Protein AF-A0AAP3X8S7-F1 (afdb_monomer)

Foldseek 3Di:
DDDCDPPPPDDPLPDPPPVVVVVVVVVVVVVVVCVVCVVVVQVVQLQVCVVPVVGDHPDPDPVVNVVVVVVVVVVVVVVVVVVVVVVVVVVVVVVVVVVCCVVCVVFDVVLVVVLVVLVQVVCCVQPNHPVVVVPDPDDDHDPVSDDDVCNSVVSCVVVVSPPPPDD

Sequence (167 aa):
MKDKRQQLYTDPYFEKGHWGLKIRQTLVALLGWIGVIVPVTITATALWAQSDPRIPHLWAYPEGIFEIKFLAAVLLFAFAMAGLFAVSMTIIQNRRRDRLAEQWPTFNPINQRKRESRLEKFMTDRFGDEEFRENVKYYEVEPEQNLDTDEIHHLYQEANLDDLNKE

Secondary structure (DSSP, 8-state):
-----------TTTSSS-HHHHHHHHHHHHHHHHHHHHHHHHHHHHHHTTT-TTS--S---HHHHHHHHHHHHHHHHHHHHHHHHHHHHHHHHHHHHHHHHHHS-SS-HHHHHHHHHHHHHHHHHHH--HHHHHH-S--PPPGGGPPPTTHHHHHHHHTT--TT---

Structure (mmCIF, N/CA/C/O backbone):
data_AF-A0AAP3X8S7-F1
#
_entry.id   AF-A0AAP3X8S7-F1
#
loop_
_atom_site.group_PDB
_atom_site.id
_atom_site.type_symbol
_atom_site.label_atom_id
_atom_site.label_alt_id
_atom_site.label_comp_id
_atom_site.label_asym_id
_atom_site.label_entity_id
_atom_site.label_seq_id
_atom_site.pdbx_PDB_ins_code
_atom_site.Cartn_x
_atom_site.Cartn_y
_atom_site.Cartn_z
_atom_site.occupancy
_atom_site.B_iso_or_equiv
_atom_site.auth_seq_id
_atom_site.auth_comp_id
_atom_site.auth_asym_id
_atom_site.auth_atom_id
_atom_site.pdbx_PDB_model_num
ATOM 1 N N . MET A 1 1 ? -20.140 -43.238 -4.791 1.00 37.28 1 MET A N 1
ATOM 2 C CA . MET A 1 1 ? -19.867 -41.791 -4.659 1.00 37.28 1 MET A CA 1
ATOM 3 C C . MET A 1 1 ? -18.486 -41.522 -5.241 1.00 37.28 1 MET A C 1
ATOM 5 O O . MET A 1 1 ? -17.548 -42.184 -4.822 1.00 37.28 1 MET A O 1
ATOM 9 N N . LYS A 1 2 ? -18.367 -40.672 -6.273 1.00 42.38 2 LYS A N 1
ATOM 10 C CA . LYS A 1 2 ? -17.070 -40.330 -6.882 1.00 42.38 2 LYS A CA 1
ATOM 11 C C . LYS A 1 2 ? -16.305 -39.408 -5.931 1.00 42.38 2 LYS A C 1
ATOM 13 O O . LYS A 1 2 ? -16.787 -38.329 -5.604 1.00 42.38 2 LYS A O 1
ATOM 18 N N . ASP A 1 3 ? -15.147 -39.889 -5.506 1.00 49.44 3 ASP A N 1
ATOM 19 C CA . ASP A 1 3 ? -14.128 -39.218 -4.708 1.00 49.44 3 ASP A CA 1
ATOM 20 C C . ASP A 1 3 ? -13.790 -37.834 -5.305 1.00 49.44 3 ASP A C 1
ATOM 22 O O . ASP A 1 3 ? -13.148 -37.730 -6.353 1.00 49.44 3 ASP A O 1
ATOM 26 N N . LYS A 1 4 ? -14.297 -36.760 -4.681 1.00 52.88 4 LYS A N 1
ATOM 27 C CA . LYS A 1 4 ? -13.963 -35.364 -5.009 1.00 52.88 4 LYS A CA 1
ATOM 28 C C . LYS A 1 4 ? -12.588 -35.042 -4.419 1.00 52.88 4 LYS A C 1
ATOM 30 O O . LYS A 1 4 ? -12.475 -34.237 -3.496 1.00 52.88 4 LYS A O 1
ATOM 35 N N . ARG A 1 5 ? -11.532 -35.665 -4.944 1.00 55.47 5 ARG A N 1
ATOM 36 C CA . ARG A 1 5 ? -10.173 -35.175 -4.695 1.00 55.47 5 ARG A CA 1
ATOM 37 C C . ARG A 1 5 ? -10.073 -33.767 -5.268 1.00 55.47 5 ARG A C 1
ATOM 39 O O . ARG A 1 5 ? -10.483 -33.529 -6.403 1.00 55.47 5 ARG A O 1
ATOM 46 N N . GLN A 1 6 ? -9.595 -32.843 -4.439 1.00 55.69 6 GLN A N 1
ATOM 47 C CA . GLN A 1 6 ? -9.314 -31.453 -4.784 1.00 55.69 6 GLN A CA 1
ATOM 48 C C . GLN A 1 6 ? -8.682 -31.396 -6.180 1.00 55.69 6 GLN A C 1
ATOM 50 O O . GLN A 1 6 ? -7.630 -31.993 -6.401 1.00 55.69 6 GLN A O 1
ATOM 55 N N . GLN A 1 7 ? -9.338 -30.728 -7.133 1.00 56.75 7 GLN A N 1
ATOM 56 C CA . GLN A 1 7 ? -8.737 -30.420 -8.428 1.00 56.75 7 GLN A CA 1
ATOM 57 C C . GLN A 1 7 ? -7.601 -29.425 -8.181 1.00 56.75 7 GLN A C 1
ATOM 59 O O . GLN A 1 7 ? -7.782 -28.213 -8.259 1.00 56.75 7 GLN A O 1
ATOM 64 N N . LEU A 1 8 ? -6.430 -29.945 -7.820 1.00 63.50 8 LEU A N 1
ATOM 65 C CA . LEU A 1 8 ? -5.186 -29.203 -7.896 1.00 63.50 8 LEU A CA 1
ATOM 66 C C . LEU A 1 8 ? -4.969 -28.906 -9.378 1.00 63.50 8 LEU A C 1
ATOM 68 O O . LEU A 1 8 ? -4.693 -29.813 -10.165 1.00 63.50 8 LEU A O 1
ATOM 72 N N . TYR A 1 9 ? -5.181 -27.649 -9.770 1.00 63.06 9 TYR A N 1
ATOM 73 C CA . TYR A 1 9 ? -4.862 -27.172 -11.110 1.00 63.06 9 TYR A CA 1
ATOM 74 C C . TYR A 1 9 ? -3.413 -27.552 -11.411 1.00 63.06 9 TYR A C 1
ATOM 76 O O . TYR A 1 9 ? -2.486 -27.053 -10.776 1.00 63.06 9 TYR A O 1
ATOM 84 N N . THR A 1 10 ? -3.233 -28.498 -12.329 1.00 69.81 10 THR A N 1
ATOM 85 C CA . THR A 1 10 ? -1.913 -28.960 -12.748 1.00 69.81 10 THR A CA 1
ATOM 86 C C . THR A 1 10 ? -1.609 -28.253 -14.060 1.00 69.81 10 THR A C 1
ATOM 88 O O . THR A 1 10 ? -2.367 -28.374 -15.021 1.00 69.81 10 THR A O 1
ATOM 91 N N . ASP A 1 11 ? -0.576 -27.412 -14.065 1.00 79.75 11 ASP A N 1
ATOM 92 C CA . ASP A 1 11 ? -0.170 -26.665 -15.253 1.00 79.75 11 ASP A CA 1
ATOM 93 C C . ASP A 1 11 ? 0.708 -27.567 -16.144 1.00 79.75 11 ASP A C 1
ATOM 95 O O . ASP A 1 11 ? 1.779 -28.003 -15.697 1.00 79.75 11 ASP A O 1
ATOM 99 N N . PRO A 1 12 ? 0.309 -27.821 -17.408 1.00 83.31 12 PRO A N 1
ATOM 100 C CA . PRO A 1 12 ? 1.084 -28.620 -18.355 1.00 83.31 12 PRO A CA 1
ATOM 101 C C . PRO A 1 12 ? 2.521 -28.120 -18.568 1.00 83.31 12 PRO A C 1
ATOM 103 O O . PRO A 1 12 ? 3.383 -28.904 -18.976 1.00 83.31 12 PRO A O 1
ATOM 106 N N . TYR A 1 13 ? 2.809 -26.845 -18.272 1.00 85.19 13 TYR A N 1
ATOM 107 C CA . TYR A 1 13 ? 4.163 -26.295 -18.282 1.00 85.19 13 TYR A CA 1
ATOM 108 C C . TYR A 1 13 ? 5.086 -26.961 -17.259 1.00 85.19 13 TYR A C 1
ATOM 110 O O . TYR A 1 13 ? 6.274 -27.073 -17.528 1.00 85.19 13 TYR A O 1
ATOM 118 N N . PHE A 1 14 ? 4.602 -27.430 -16.107 1.00 83.12 14 PHE A N 1
ATOM 119 C CA . PHE A 1 14 ? 5.455 -28.048 -15.076 1.00 83.12 14 PHE A CA 1
ATOM 120 C C . PHE A 1 14 ? 5.462 -29.582 -15.129 1.00 83.12 14 PHE A C 1
ATOM 122 O O . PHE A 1 14 ? 6.313 -30.230 -14.517 1.00 83.12 14 PHE A O 1
ATOM 129 N N . GLU A 1 15 ? 4.580 -30.179 -15.924 1.00 84.38 15 GLU A N 1
ATOM 130 C CA . GLU A 1 15 ? 4.484 -31.628 -16.086 1.00 84.38 15 GLU A CA 1
ATOM 131 C C . GLU A 1 15 ? 5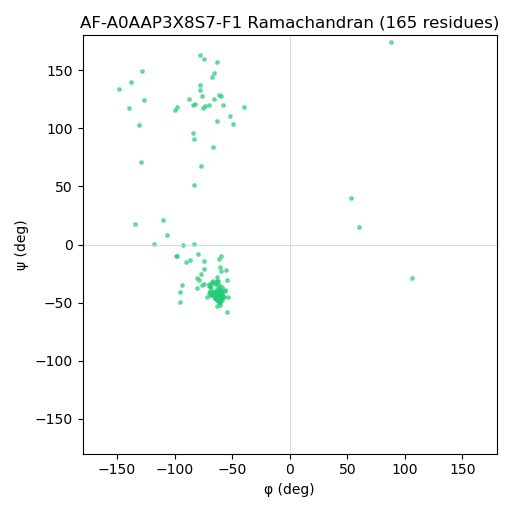.621 -32.219 -16.943 1.00 84.38 15 GLU A C 1
ATOM 133 O O . GLU A 1 15 ? 6.303 -31.538 -17.720 1.00 84.38 15 GLU A O 1
ATOM 138 N N . LYS A 1 16 ? 5.866 -33.527 -16.805 1.00 79.44 16 LYS A N 1
ATOM 139 C CA . LYS A 1 16 ? 6.856 -34.255 -17.618 1.00 79.44 16 LYS A CA 1
ATOM 140 C C . LYS A 1 16 ? 6.275 -34.540 -19.013 1.00 79.44 16 LYS A C 1
ATOM 142 O O . LYS A 1 16 ? 5.132 -34.953 -19.123 1.00 79.44 16 LYS A O 1
ATOM 147 N N . GLY A 1 17 ? 7.069 -34.350 -20.073 1.00 85.19 17 GLY A N 1
ATOM 148 C CA . GLY A 1 17 ? 6.699 -34.692 -21.461 1.00 85.19 17 GLY A CA 1
ATOM 149 C C . GLY A 1 17 ? 6.357 -33.507 -22.379 1.00 85.19 17 GLY A C 1
ATOM 150 O O . GLY A 1 17 ? 6.657 -33.567 -23.567 1.00 85.19 17 GLY A O 1
ATOM 151 N N . HIS A 1 18 ? 5.849 -32.386 -21.853 1.00 83.38 18 HIS A N 1
ATOM 152 C CA . HIS A 1 18 ? 5.413 -31.225 -22.656 1.00 83.38 18 HIS A CA 1
ATOM 153 C C . HIS A 1 18 ? 6.550 -30.262 -23.069 1.00 83.38 18 HIS A C 1
ATOM 155 O O . HIS A 1 18 ? 6.466 -29.049 -22.876 1.00 83.38 18 HIS A O 1
ATOM 161 N N . TRP A 1 19 ? 7.635 -30.779 -23.652 1.00 85.19 19 TRP A N 1
ATOM 162 C CA . TRP A 1 19 ? 8.826 -29.983 -24.001 1.00 85.19 19 TRP A CA 1
ATOM 163 C C . TRP A 1 19 ? 8.554 -28.837 -24.988 1.00 85.19 19 TRP A C 1
ATOM 165 O O . TRP A 1 19 ? 9.061 -27.735 -24.795 1.00 85.19 19 TRP A O 1
ATOM 175 N N . GLY A 1 20 ? 7.718 -29.056 -26.008 1.00 88.38 20 GLY A N 1
ATOM 176 C CA . GLY A 1 20 ? 7.381 -28.008 -26.980 1.00 88.38 20 GLY A CA 1
ATOM 177 C C . GLY A 1 20 ? 6.596 -26.843 -26.364 1.00 88.38 20 GLY A C 1
ATOM 178 O O . GLY A 1 20 ? 6.883 -25.680 -26.650 1.00 88.38 20 GLY A O 1
ATOM 179 N N . LEU A 1 21 ? 5.644 -27.145 -25.471 1.00 88.19 21 LEU A N 1
ATOM 180 C CA . LEU A 1 21 ? 4.864 -26.129 -24.761 1.00 88.19 21 LEU A CA 1
ATOM 181 C C . LEU A 1 21 ? 5.761 -25.303 -23.834 1.00 88.19 21 LEU A C 1
ATOM 183 O O . LEU A 1 21 ? 5.677 -24.075 -23.860 1.00 88.19 21 LEU A O 1
ATOM 187 N N . LYS A 1 22 ? 6.656 -25.976 -23.097 1.00 91.19 22 LYS A N 1
ATOM 188 C CA . LYS A 1 22 ? 7.650 -25.344 -22.224 1.00 91.19 22 LYS A CA 1
ATOM 189 C C . LYS A 1 22 ? 8.485 -24.327 -22.979 1.00 91.19 22 LYS A C 1
ATOM 191 O O . LYS A 1 22 ? 8.443 -23.149 -22.656 1.00 91.19 22 LYS A O 1
ATOM 196 N N . ILE A 1 23 ? 9.159 -24.759 -24.043 1.00 92.88 23 ILE A N 1
ATOM 197 C CA . ILE A 1 23 ? 10.040 -23.885 -24.825 1.00 92.88 23 ILE A CA 1
ATOM 198 C C . ILE A 1 23 ? 9.269 -22.673 -25.359 1.00 92.88 23 ILE A C 1
ATOM 200 O O . ILE A 1 23 ? 9.729 -21.543 -25.216 1.00 92.88 23 ILE A O 1
ATOM 204 N N . ARG A 1 24 ? 8.067 -22.878 -25.915 1.00 94.06 24 ARG A N 1
ATOM 205 C CA . ARG A 1 24 ? 7.244 -21.775 -26.430 1.00 94.06 24 ARG A CA 1
ATOM 206 C C . ARG A 1 24 ? 6.860 -20.783 -25.331 1.00 94.06 24 ARG A C 1
ATOM 208 O O . ARG A 1 24 ? 6.992 -19.581 -25.534 1.00 94.06 24 ARG A O 1
ATOM 215 N N . GLN A 1 25 ? 6.377 -21.265 -24.188 1.00 93.81 25 GLN A N 1
ATOM 216 C CA . GLN A 1 25 ? 5.955 -20.401 -23.083 1.00 93.81 25 GLN A CA 1
ATOM 217 C C . GLN A 1 25 ? 7.141 -19.663 -22.456 1.00 93.81 25 GLN A C 1
ATOM 219 O O . GLN A 1 25 ? 7.035 -18.463 -22.216 1.00 93.81 25 GLN A O 1
ATOM 224 N N . THR A 1 26 ? 8.288 -20.323 -22.279 1.00 93.06 26 THR A N 1
ATOM 225 C CA . THR A 1 26 ? 9.514 -19.674 -21.797 1.00 93.06 26 THR A CA 1
ATOM 226 C C . THR A 1 26 ? 9.995 -18.600 -22.772 1.00 93.06 26 THR A C 1
ATOM 228 O O . THR A 1 26 ? 10.349 -17.511 -22.336 1.00 93.06 26 THR A O 1
ATOM 231 N N . LEU A 1 27 ? 9.967 -18.854 -24.085 1.00 95.75 27 LEU A N 1
ATOM 232 C CA . LEU A 1 27 ? 10.349 -17.857 -25.091 1.00 95.75 27 LEU A CA 1
ATOM 233 C C . LEU A 1 27 ? 9.416 -16.646 -25.082 1.00 95.75 27 LEU A C 1
ATOM 235 O O . LEU A 1 27 ? 9.891 -15.516 -25.087 1.00 95.75 27 LEU A O 1
ATOM 239 N N . VAL A 1 28 ? 8.100 -16.863 -25.024 1.00 95.44 28 VAL A N 1
ATOM 240 C CA . VAL A 1 28 ? 7.126 -15.764 -24.929 1.00 95.44 28 VAL A CA 1
ATOM 241 C C . VAL A 1 28 ? 7.331 -14.968 -23.641 1.00 95.44 28 VAL A C 1
ATOM 243 O O . VAL A 1 28 ? 7.315 -13.740 -23.679 1.00 95.44 28 VAL A O 1
ATOM 246 N N . ALA A 1 29 ? 7.590 -15.640 -22.517 1.00 94.31 29 ALA A N 1
ATOM 247 C CA . ALA A 1 29 ? 7.896 -14.976 -21.256 1.00 94.31 29 ALA A CA 1
ATOM 248 C C . ALA A 1 29 ? 9.182 -14.140 -21.351 1.00 94.31 29 ALA A C 1
ATOM 250 O O . ALA A 1 29 ? 9.185 -12.981 -20.944 1.00 94.31 29 ALA A O 1
ATOM 251 N N . LEU A 1 30 ? 10.255 -14.687 -21.931 1.00 96.12 30 LEU A N 1
ATOM 252 C CA . LEU A 1 30 ? 11.515 -13.968 -22.144 1.00 96.12 30 LEU A CA 1
ATOM 253 C C . LEU A 1 30 ? 11.330 -12.748 -23.054 1.00 96.12 30 LEU A C 1
ATOM 255 O O . LEU A 1 30 ? 11.831 -11.674 -22.737 1.00 96.12 30 LEU A O 1
ATOM 259 N N . LEU A 1 31 ? 10.573 -12.881 -24.145 1.00 96.00 31 LEU A N 1
ATOM 260 C CA . LEU A 1 31 ? 10.245 -11.758 -25.028 1.00 96.00 31 LEU A CA 1
ATOM 261 C C . LEU A 1 31 ? 9.426 -10.685 -24.303 1.00 96.00 31 LEU A C 1
ATOM 263 O O . LEU A 1 31 ? 9.708 -9.498 -24.452 1.00 96.00 31 LEU A O 1
ATOM 267 N N . GLY A 1 32 ? 8.461 -11.094 -23.476 1.00 95.06 32 GLY A N 1
ATOM 268 C CA . GLY A 1 32 ? 7.710 -10.180 -22.617 1.00 95.06 32 GLY A CA 1
ATOM 269 C C . GLY A 1 32 ? 8.627 -9.407 -21.668 1.00 95.06 32 GLY A C 1
ATOM 270 O O . GLY A 1 32 ? 8.531 -8.186 -21.572 1.00 95.06 32 GLY A O 1
ATOM 271 N N . TRP A 1 33 ? 9.580 -10.096 -21.036 1.00 96.88 33 TRP A N 1
ATOM 272 C CA . TRP A 1 33 ? 10.574 -9.462 -20.171 1.00 96.88 33 TRP A CA 1
ATOM 273 C C . TRP A 1 33 ? 11.491 -8.499 -20.919 1.00 96.88 33 TRP A C 1
ATOM 275 O O . TRP A 1 33 ? 11.770 -7.424 -20.399 1.00 96.88 33 TRP A O 1
ATOM 285 N N . ILE A 1 34 ? 11.913 -8.818 -22.144 1.00 96.38 34 ILE A N 1
ATOM 286 C CA . ILE A 1 34 ? 12.683 -7.887 -22.984 1.00 96.38 34 ILE A CA 1
ATOM 287 C C . ILE A 1 34 ? 11.872 -6.612 -23.247 1.00 96.38 34 ILE A C 1
ATOM 289 O O . ILE A 1 34 ? 12.410 -5.513 -23.112 1.00 96.38 34 ILE A O 1
ATOM 293 N N . GLY A 1 35 ? 10.574 -6.747 -23.539 1.00 94.62 35 GLY A N 1
ATOM 294 C CA . GLY A 1 35 ? 9.661 -5.619 -23.737 1.00 94.62 35 GLY A CA 1
ATOM 295 C C . GLY A 1 35 ? 9.522 -4.693 -22.522 1.00 94.62 35 GLY A C 1
ATOM 296 O O . GLY A 1 35 ? 9.185 -3.528 -22.695 1.00 94.62 35 GLY A O 1
ATOM 297 N N . VAL A 1 36 ? 9.821 -5.174 -21.312 1.00 95.00 36 VAL A N 1
ATOM 298 C CA . VAL A 1 36 ? 9.819 -4.366 -20.079 1.00 95.00 36 VAL A CA 1
ATOM 299 C C . VAL A 1 36 ? 11.218 -3.846 -19.751 1.00 95.00 36 VAL A C 1
ATOM 301 O O . VAL A 1 36 ? 11.402 -2.657 -19.505 1.00 95.00 36 VAL A O 1
ATOM 304 N N . ILE A 1 37 ? 12.221 -4.723 -19.759 1.00 95.81 37 ILE A N 1
ATOM 305 C CA . ILE A 1 37 ? 13.585 -4.408 -19.320 1.00 95.81 37 ILE A CA 1
ATOM 306 C C . ILE A 1 37 ? 14.235 -3.397 -20.261 1.00 95.81 37 ILE A C 1
ATOM 308 O O . ILE A 1 37 ? 14.869 -2.452 -19.792 1.00 95.81 37 ILE A O 1
ATOM 312 N N . VAL A 1 38 ? 14.082 -3.559 -21.578 1.00 93.50 38 VAL A N 1
ATOM 313 C CA . VAL A 1 38 ? 14.739 -2.674 -22.549 1.00 93.50 38 VAL A CA 1
ATOM 314 C C . VAL A 1 38 ? 14.246 -1.227 -22.414 1.00 93.50 38 VAL A C 1
ATOM 316 O O . VAL A 1 38 ? 15.088 -0.359 -22.195 1.00 93.50 38 VAL A O 1
ATOM 319 N N . PRO A 1 39 ? 12.934 -0.914 -22.432 1.00 91.19 39 PRO A N 1
ATOM 320 C CA . PRO A 1 39 ? 12.488 0.464 -22.229 1.00 91.19 39 PRO A CA 1
ATOM 321 C C . PRO A 1 39 ? 12.890 1.031 -20.864 1.00 91.19 39 PRO A C 1
ATOM 323 O O . PRO A 1 39 ? 13.384 2.152 -20.796 1.00 91.19 39 PRO A O 1
ATOM 326 N N . VAL A 1 40 ? 12.757 0.247 -19.786 1.00 91.62 40 VAL A N 1
ATOM 327 C CA . VAL A 1 40 ? 13.114 0.693 -18.428 1.00 91.62 40 VAL A CA 1
ATOM 328 C C . VAL A 1 40 ? 14.599 1.038 -18.330 1.00 91.62 40 VAL A C 1
ATOM 330 O O . VAL A 1 40 ? 14.951 2.090 -17.800 1.00 91.62 40 VAL A O 1
ATOM 333 N N . THR A 1 41 ? 15.474 0.182 -18.860 1.00 91.06 41 THR A N 1
ATOM 334 C CA . THR A 1 41 ? 16.924 0.428 -18.855 1.00 91.06 41 THR A CA 1
ATOM 335 C C . THR A 1 41 ? 17.298 1.645 -19.685 1.00 91.06 41 THR A C 1
ATOM 337 O O . THR A 1 41 ? 18.098 2.449 -19.216 1.00 91.06 41 THR A O 1
ATOM 340 N N . ILE A 1 42 ? 16.689 1.834 -20.860 1.00 89.50 42 ILE A N 1
ATOM 341 C CA . ILE A 1 42 ? 16.910 3.019 -21.700 1.00 89.50 42 ILE A CA 1
ATOM 342 C C . ILE A 1 42 ? 16.497 4.295 -20.962 1.00 89.50 42 ILE A C 1
ATOM 344 O O . ILE A 1 42 ? 17.260 5.259 -20.930 1.00 89.50 42 ILE A O 1
ATOM 348 N N . THR A 1 43 ? 15.314 4.311 -20.345 1.00 86.88 43 THR A N 1
ATOM 349 C CA . THR A 1 43 ? 14.840 5.478 -19.592 1.00 86.88 43 THR A CA 1
ATOM 350 C C . THR A 1 43 ? 15.726 5.756 -18.377 1.00 86.88 43 THR A C 1
ATOM 352 O O . THR A 1 43 ? 16.091 6.905 -18.135 1.00 86.88 43 THR A O 1
ATOM 355 N N . ALA A 1 44 ? 16.121 4.722 -17.630 1.00 88.12 44 ALA A N 1
ATOM 356 C CA . ALA A 1 44 ? 16.965 4.874 -16.449 1.00 88.12 44 ALA A CA 1
ATOM 357 C C . ALA A 1 44 ? 18.363 5.408 -16.797 1.00 88.12 44 ALA A C 1
ATOM 359 O O . ALA A 1 44 ? 18.837 6.343 -16.152 1.00 88.12 44 ALA A O 1
ATOM 360 N N . THR A 1 45 ? 19.016 4.861 -17.829 1.00 89.81 45 THR A N 1
ATOM 361 C CA . THR A 1 45 ? 20.346 5.328 -18.246 1.00 89.81 45 THR A CA 1
ATOM 362 C C . THR A 1 45 ? 20.297 6.725 -18.853 1.00 89.81 45 THR A C 1
ATOM 364 O O . THR A 1 45 ? 21.189 7.517 -18.570 1.00 89.81 45 THR A O 1
ATOM 367 N N . ALA A 1 46 ? 19.242 7.075 -19.598 1.00 86.69 46 ALA A N 1
ATOM 368 C CA . ALA A 1 46 ? 19.043 8.432 -20.113 1.00 86.69 46 ALA A CA 1
ATOM 369 C C . ALA A 1 46 ? 18.912 9.476 -18.988 1.00 86.69 46 ALA A C 1
ATOM 371 O O . ALA A 1 46 ? 19.472 10.568 -19.083 1.00 86.69 46 ALA A O 1
ATOM 372 N N . LEU A 1 47 ? 18.218 9.140 -17.895 1.00 85.50 47 LEU A N 1
ATOM 373 C CA . LEU A 1 47 ? 18.117 10.017 -16.726 1.00 85.50 47 LEU A CA 1
ATOM 374 C C . LEU A 1 47 ? 19.441 10.117 -15.964 1.00 85.50 47 LEU A C 1
ATOM 376 O O . LEU A 1 47 ? 19.835 11.208 -15.557 1.00 85.50 47 LEU A O 1
ATOM 380 N N . TRP A 1 48 ? 20.144 8.998 -15.786 1.00 86.81 48 TRP A N 1
ATOM 381 C CA . TRP A 1 48 ? 21.405 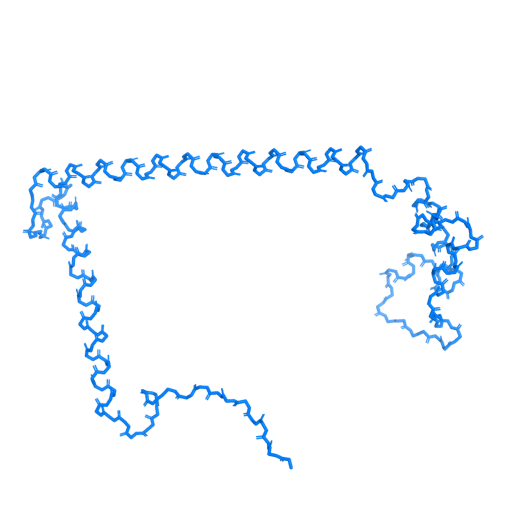8.970 -15.044 1.00 86.81 48 TRP A CA 1
ATOM 382 C C . TRP A 1 48 ? 22.538 9.681 -15.797 1.00 86.81 48 TRP A C 1
ATOM 384 O O . TRP A 1 48 ? 23.334 10.401 -15.191 1.00 86.81 48 TRP A O 1
ATOM 394 N N . ALA A 1 49 ? 22.555 9.577 -17.127 1.00 86.81 49 ALA A N 1
ATOM 395 C CA . ALA A 1 49 ? 23.511 10.274 -17.979 1.00 86.81 49 ALA A CA 1
ATOM 396 C C . ALA A 1 49 ? 23.441 11.808 -17.859 1.00 86.81 49 ALA A C 1
ATOM 398 O O . ALA A 1 49 ? 24.415 12.490 -18.172 1.00 86.81 49 ALA A O 1
ATOM 399 N N . GLN A 1 50 ? 22.332 12.369 -17.355 1.00 81.81 50 GLN A N 1
ATOM 400 C CA . GLN A 1 50 ? 22.263 13.801 -17.050 1.00 81.81 50 GLN A CA 1
ATOM 401 C C . GLN A 1 50 ? 23.190 14.224 -15.910 1.00 81.81 50 GLN A C 1
ATOM 403 O O . GLN A 1 50 ? 23.627 15.372 -15.872 1.00 81.81 50 GLN A O 1
ATOM 408 N N . SER A 1 51 ? 23.436 13.332 -14.950 1.00 83.56 51 SER A N 1
ATOM 409 C CA . SER A 1 51 ? 24.306 13.601 -13.804 1.00 83.56 51 SER A CA 1
ATOM 410 C C . SER A 1 51 ? 25.738 13.138 -14.053 1.00 83.56 51 SER A C 1
ATOM 412 O O . SER A 1 51 ? 26.668 13.805 -13.610 1.00 83.56 51 SER A O 1
ATOM 414 N N . ASP A 1 52 ? 25.920 12.032 -14.780 1.00 86.25 52 ASP A N 1
ATOM 415 C CA . ASP A 1 52 ? 27.235 11.544 -15.200 1.00 86.25 52 ASP A CA 1
ATOM 416 C C . ASP A 1 52 ? 27.243 11.218 -16.707 1.00 86.25 52 ASP A C 1
ATOM 418 O O . ASP A 1 52 ? 26.771 10.151 -17.113 1.00 86.25 52 ASP A O 1
ATOM 422 N N . PRO A 1 53 ? 27.824 12.093 -17.550 1.00 82.69 53 PRO A N 1
ATOM 423 C CA . PRO A 1 53 ? 27.886 11.896 -19.000 1.00 82.69 53 PRO A CA 1
ATOM 424 C C . PRO A 1 53 ? 28.646 10.641 -19.453 1.00 82.69 53 PRO A C 1
ATOM 426 O O . PRO A 1 53 ? 28.588 10.287 -20.629 1.00 82.69 53 PRO A O 1
ATOM 429 N N . ARG A 1 54 ? 29.390 9.970 -18.560 1.00 87.19 54 ARG A N 1
ATOM 430 C CA . ARG A 1 54 ? 30.139 8.740 -18.873 1.00 87.19 54 ARG A CA 1
ATOM 431 C C . ARG A 1 54 ? 29.236 7.516 -19.008 1.00 87.19 54 ARG A C 1
ATOM 433 O O . ARG A 1 54 ? 29.687 6.479 -19.493 1.00 87.19 54 ARG A O 1
ATOM 440 N N . ILE A 1 55 ? 27.985 7.616 -18.565 1.00 86.56 55 ILE A N 1
ATOM 441 C CA . ILE A 1 55 ? 27.032 6.513 -18.617 1.00 86.56 55 ILE A CA 1
ATOM 442 C C . ILE A 1 55 ? 26.523 6.350 -20.055 1.00 86.56 55 ILE A C 1
ATOM 444 O O . ILE A 1 55 ? 26.038 7.318 -20.652 1.00 86.56 55 ILE A O 1
ATOM 448 N N . PRO A 1 56 ? 26.598 5.136 -20.630 1.00 84.69 56 PRO A N 1
ATOM 449 C CA . PRO A 1 56 ? 26.088 4.884 -21.968 1.00 84.69 56 PRO A CA 1
ATOM 450 C C . PRO A 1 56 ? 24.568 5.052 -21.982 1.00 84.69 56 PRO A C 1
ATOM 452 O O . PRO A 1 56 ? 23.847 4.414 -21.215 1.00 84.69 56 PRO A O 1
ATOM 455 N N . HIS A 1 57 ? 24.084 5.903 -22.878 1.00 83.75 57 HIS A N 1
ATOM 456 C CA . HIS A 1 57 ? 22.670 6.207 -23.036 1.00 83.75 57 HIS A CA 1
ATOM 457 C C . HIS A 1 57 ? 22.332 6.265 -24.524 1.00 83.75 57 HIS A C 1
ATOM 459 O O . HIS A 1 57 ? 23.108 6.761 -25.338 1.00 83.75 57 HIS A O 1
ATOM 465 N N . LEU A 1 58 ? 21.170 5.721 -24.886 1.00 83.81 58 LEU A N 1
ATOM 466 C CA . LEU A 1 58 ? 20.709 5.684 -26.278 1.00 83.81 58 LEU A CA 1
ATOM 467 C C . LEU A 1 58 ? 19.950 6.955 -26.682 1.00 83.81 58 LEU A C 1
ATOM 469 O O . LEU A 1 58 ? 19.711 7.181 -27.865 1.00 83.81 58 LEU A O 1
ATOM 473 N N . TRP A 1 59 ? 19.562 7.781 -25.710 1.00 75.94 59 TRP A N 1
ATOM 474 C CA . TRP A 1 59 ? 18.726 8.955 -25.923 1.00 75.94 59 TRP A CA 1
ATOM 475 C C . TRP A 1 59 ? 19.073 10.060 -24.922 1.00 75.94 59 TRP A C 1
ATOM 477 O O . TRP A 1 59 ? 19.214 9.787 -23.732 1.00 75.94 59 TRP A O 1
ATOM 487 N N . ALA A 1 60 ? 19.215 11.295 -25.410 1.00 73.50 60 ALA A N 1
ATOM 488 C CA . ALA A 1 60 ? 19.650 12.461 -24.628 1.00 73.50 60 ALA A CA 1
ATOM 489 C C . ALA A 1 60 ? 18.783 13.709 -24.875 1.00 73.50 60 AL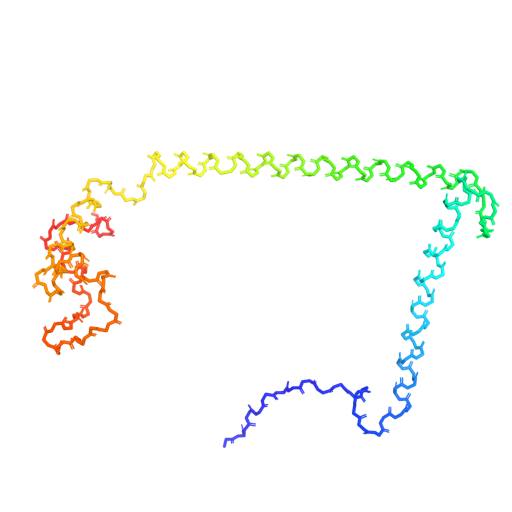A A C 1
ATOM 491 O O . ALA A 1 60 ? 19.219 14.831 -24.623 1.00 73.50 60 ALA A O 1
ATOM 492 N N . TYR A 1 61 ? 17.585 13.536 -25.438 1.00 76.75 61 TYR A N 1
ATOM 493 C CA . TYR A 1 61 ? 16.783 14.658 -25.925 1.00 76.75 61 TYR A CA 1
ATOM 494 C C . TYR A 1 61 ? 16.243 15.489 -24.743 1.00 76.75 61 TYR A C 1
ATOM 496 O O . TYR A 1 61 ? 15.538 14.935 -23.891 1.00 76.75 61 TYR A O 1
ATOM 504 N N . PRO A 1 62 ? 16.575 16.790 -24.645 1.00 70.88 62 PRO A N 1
ATOM 505 C CA . PRO A 1 62 ? 16.272 17.601 -23.464 1.00 70.88 62 PRO A CA 1
ATOM 506 C C . PRO A 1 62 ? 14.778 17.707 -23.144 1.00 70.88 62 PRO A C 1
ATOM 508 O O . PRO A 1 62 ? 14.398 17.655 -21.973 1.00 70.88 62 PRO A O 1
ATOM 511 N N . GLU A 1 63 ? 13.934 17.817 -24.172 1.00 76.00 63 GLU A N 1
ATOM 512 C CA . GLU A 1 63 ? 12.483 17.976 -24.053 1.00 76.00 63 GLU A CA 1
ATOM 513 C C . GLU A 1 63 ? 11.845 16.776 -23.349 1.00 76.00 63 GLU A C 1
ATOM 515 O O . GLU A 1 63 ? 11.092 16.932 -22.390 1.00 76.00 63 GLU A O 1
ATOM 520 N N . GLY A 1 64 ? 12.218 15.563 -23.753 1.00 78.19 64 GLY A N 1
ATOM 521 C CA . GLY A 1 64 ? 11.662 14.353 -23.161 1.00 78.19 64 GLY A CA 1
ATOM 522 C C . GLY A 1 64 ? 12.083 14.150 -21.705 1.00 78.19 64 GLY A C 1
ATOM 523 O O . GLY A 1 64 ? 11.311 13.657 -20.883 1.00 78.19 64 GLY A O 1
ATOM 524 N N . ILE A 1 65 ? 13.287 14.593 -21.336 1.00 78.06 65 ILE A N 1
ATOM 525 C CA . ILE A 1 65 ? 13.732 14.515 -19.943 1.00 78.06 65 ILE A CA 1
ATOM 526 C C . ILE A 1 65 ? 13.041 15.579 -19.077 1.00 78.06 65 ILE A C 1
ATOM 528 O O . ILE A 1 65 ? 12.736 15.323 -17.908 1.00 78.06 65 ILE A O 1
ATOM 532 N N . PHE A 1 66 ? 12.753 16.756 -19.638 1.00 84.88 66 PHE A N 1
ATOM 533 C CA . PHE A 1 66 ? 11.923 17.756 -18.972 1.00 84.88 66 PHE A CA 1
ATOM 534 C C . PHE A 1 66 ? 10.520 17.211 -18.674 1.00 84.88 66 PHE A C 1
ATOM 536 O O . PHE A 1 66 ? 10.064 17.308 -17.534 1.00 84.88 66 PHE A O 1
ATOM 543 N N . GLU A 1 67 ? 9.871 16.573 -19.650 1.00 85.94 67 GLU A N 1
ATOM 544 C CA . GLU A 1 67 ? 8.543 15.971 -19.479 1.00 85.94 67 GLU A CA 1
ATOM 545 C C . GLU A 1 67 ? 8.522 14.902 -18.381 1.00 85.94 67 GLU A C 1
ATOM 547 O O . GLU A 1 67 ? 7.624 14.905 -17.538 1.00 85.94 67 GLU A O 1
ATOM 552 N N . ILE A 1 68 ? 9.539 14.033 -18.322 1.00 86.25 68 ILE A N 1
ATOM 553 C CA . ILE A 1 68 ? 9.654 13.015 -17.266 1.00 86.25 68 ILE A CA 1
ATOM 554 C C . ILE A 1 68 ? 9.762 13.668 -15.883 1.00 86.25 68 ILE A C 1
ATOM 556 O O . ILE A 1 68 ? 9.090 13.239 -14.944 1.00 86.25 68 ILE A O 1
ATOM 560 N N . LYS A 1 69 ? 10.580 14.720 -15.741 1.00 85.75 69 LYS A N 1
ATOM 561 C CA . LYS A 1 69 ? 10.712 15.452 -14.470 1.00 85.75 69 LYS A CA 1
ATOM 562 C C . LYS A 1 69 ? 9.413 16.156 -14.084 1.00 85.75 69 LYS A C 1
ATOM 564 O O . LYS A 1 69 ? 9.032 16.118 -12.915 1.00 85.75 69 LYS A O 1
ATOM 569 N N . PHE A 1 70 ? 8.725 16.765 -15.048 1.00 91.31 70 PHE A N 1
ATOM 570 C CA . PHE A 1 70 ? 7.427 17.397 -14.829 1.00 91.31 70 PHE A CA 1
ATOM 571 C C . PHE A 1 70 ? 6.380 16.376 -14.370 1.00 91.31 70 PHE A C 1
ATOM 573 O O . PHE A 1 70 ? 5.729 16.579 -13.345 1.00 91.31 70 PHE A O 1
ATOM 580 N N . LEU A 1 71 ? 6.273 15.241 -15.065 1.00 93.12 71 LEU A N 1
ATOM 581 C CA . LEU A 1 71 ? 5.368 14.157 -14.696 1.00 93.12 71 LEU A CA 1
ATOM 582 C C . LEU A 1 71 ? 5.689 13.614 -13.299 1.00 93.12 71 LEU A C 1
ATOM 584 O O . LEU A 1 71 ? 4.781 13.442 -12.489 1.00 93.12 71 LEU A O 1
ATOM 588 N N . ALA A 1 72 ? 6.968 13.396 -12.986 1.00 91.25 72 ALA A N 1
ATOM 589 C CA . ALA A 1 72 ? 7.398 12.955 -11.662 1.00 91.25 72 ALA A CA 1
ATOM 590 C C . ALA A 1 72 ? 7.000 13.956 -10.565 1.00 91.25 72 ALA A C 1
ATOM 592 O O . ALA A 1 72 ? 6.513 13.544 -9.514 1.00 91.25 72 ALA A O 1
ATOM 593 N N . ALA A 1 73 ? 7.142 15.261 -10.816 1.00 95.62 73 ALA A N 1
ATOM 594 C CA . ALA A 1 73 ? 6.717 16.301 -9.882 1.00 95.62 73 ALA A CA 1
ATOM 595 C C . ALA A 1 73 ? 5.194 16.296 -9.664 1.00 95.62 73 ALA A C 1
ATOM 597 O O . ALA A 1 73 ? 4.741 16.354 -8.520 1.00 95.62 73 ALA A O 1
ATOM 598 N N . VAL A 1 74 ? 4.401 16.165 -10.734 1.00 97.19 74 VAL A N 1
ATOM 599 C CA . VAL A 1 74 ? 2.932 16.075 -10.650 1.00 97.19 74 VAL A CA 1
ATOM 600 C C . VAL A 1 74 ? 2.496 14.819 -9.894 1.00 97.19 74 VAL A C 1
ATOM 602 O O . VAL A 1 74 ? 1.629 14.899 -9.025 1.00 97.19 74 VAL A O 1
ATOM 605 N N . LEU A 1 75 ? 3.113 13.668 -10.174 1.00 97.19 75 LEU A N 1
ATOM 606 C CA . LEU A 1 75 ? 2.815 12.410 -9.484 1.00 97.19 75 LEU A CA 1
ATOM 607 C C . LEU A 1 75 ? 3.193 12.468 -8.003 1.00 97.19 75 LEU A C 1
ATOM 609 O O . LEU A 1 75 ? 2.416 12.021 -7.161 1.00 97.19 75 LEU A O 1
ATOM 613 N N . LEU A 1 76 ? 4.344 13.051 -7.667 1.00 97.50 76 LEU A N 1
ATOM 614 C CA . LEU A 1 76 ? 4.770 13.232 -6.280 1.00 97.50 76 LEU A CA 1
ATOM 615 C C . LEU A 1 76 ? 3.830 14.181 -5.529 1.00 97.50 76 LEU A C 1
ATOM 617 O O . LEU A 1 76 ? 3.451 13.899 -4.393 1.00 97.50 76 LEU A O 1
ATOM 621 N N . PHE A 1 77 ? 3.400 15.268 -6.171 1.00 97.69 77 PHE A N 1
ATOM 622 C CA . PHE A 1 77 ? 2.397 16.173 -5.616 1.00 97.69 77 PHE A CA 1
ATOM 623 C C . PHE A 1 77 ? 1.056 15.463 -5.384 1.00 97.69 77 PHE A C 1
ATOM 625 O O . PHE A 1 77 ? 0.487 15.560 -4.297 1.00 97.69 77 PHE A O 1
ATOM 632 N N . ALA A 1 78 ? 0.572 14.701 -6.367 1.00 97.81 78 ALA A N 1
ATOM 633 C CA . ALA A 1 78 ? -0.660 13.927 -6.244 1.00 97.81 78 ALA A CA 1
ATOM 634 C C . ALA A 1 78 ? -0.567 12.881 -5.122 1.00 97.81 78 ALA A C 1
ATOM 636 O O . ALA A 1 78 ? -1.502 12.744 -4.334 1.00 97.81 78 ALA A O 1
ATOM 637 N N . PHE A 1 79 ? 0.571 12.192 -5.003 1.00 97.94 79 PHE A N 1
ATOM 638 C CA . PHE A 1 79 ? 0.840 11.250 -3.919 1.00 97.94 79 PHE A CA 1
ATOM 639 C C . PHE A 1 79 ? 0.805 11.937 -2.549 1.00 97.94 79 PHE A C 1
ATOM 641 O O . PHE A 1 79 ? 0.131 11.455 -1.639 1.00 97.94 79 PHE A O 1
ATOM 648 N N . ALA A 1 80 ? 1.463 13.092 -2.406 1.00 98.12 80 ALA A N 1
ATOM 649 C CA . ALA A 1 80 ? 1.443 13.868 -1.169 1.00 98.12 80 ALA A CA 1
ATOM 650 C C . ALA A 1 80 ? 0.022 14.331 -0.805 1.00 98.12 80 ALA A C 1
ATOM 652 O O . ALA A 1 80 ? -0.402 14.179 0.340 1.00 98.12 80 ALA A O 1
ATOM 653 N N . MET A 1 81 ? -0.744 14.829 -1.781 1.00 98.19 81 MET A N 1
ATOM 654 C CA . MET A 1 81 ? -2.139 15.239 -1.594 1.00 98.19 81 MET A CA 1
ATOM 655 C C . MET A 1 81 ? -3.038 14.070 -1.184 1.00 98.19 81 MET A C 1
ATOM 657 O O . MET A 1 81 ? -3.819 14.195 -0.240 1.00 98.19 81 MET A O 1
ATOM 661 N N . ALA A 1 82 ? -2.910 12.923 -1.854 1.00 97.88 82 ALA A N 1
ATOM 662 C CA . ALA A 1 82 ? -3.652 11.714 -1.516 1.00 97.88 82 ALA A CA 1
ATOM 663 C C . ALA A 1 82 ? -3.299 11.217 -0.107 1.00 97.88 82 ALA A C 1
ATOM 665 O O . ALA A 1 82 ? -4.194 10.873 0.663 1.00 97.88 82 ALA A O 1
ATOM 666 N N . GLY A 1 83 ? -2.014 11.244 0.260 1.00 97.94 83 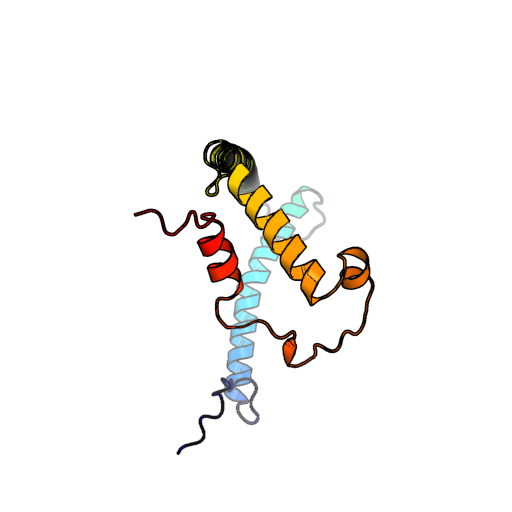GLY A N 1
ATOM 667 C CA . GLY A 1 83 ? -1.539 10.897 1.598 1.00 97.94 83 GLY A CA 1
ATOM 668 C C . GLY A 1 83 ? -2.103 11.823 2.676 1.00 97.94 83 GLY A C 1
ATOM 669 O O . GLY A 1 83 ? -2.671 11.348 3.658 1.00 97.94 83 GLY A O 1
ATOM 670 N N . LEU A 1 84 ? -2.028 13.141 2.472 1.00 97.75 84 LEU A N 1
ATOM 671 C CA . LEU A 1 84 ? -2.612 14.133 3.380 1.00 97.75 84 LEU A CA 1
ATOM 672 C C . LEU A 1 84 ? -4.118 13.928 3.547 1.00 97.75 84 LEU A C 1
ATOM 674 O O . LEU A 1 84 ? -4.621 13.952 4.673 1.00 97.75 84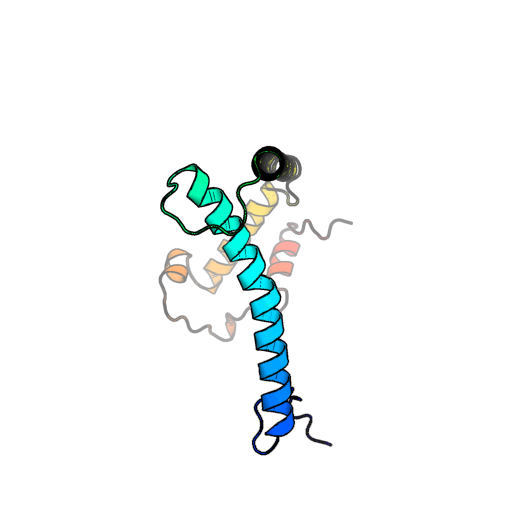 LEU A O 1
ATOM 678 N N . PHE A 1 85 ? -4.835 13.695 2.447 1.00 97.44 85 PHE A N 1
ATOM 679 C CA . PHE A 1 85 ? -6.267 13.427 2.478 1.00 97.44 85 PHE A CA 1
ATOM 680 C C . PHE A 1 85 ? -6.585 12.142 3.245 1.00 97.44 85 PHE A C 1
ATOM 682 O O . PHE A 1 85 ? -7.442 12.159 4.126 1.00 97.44 85 PHE A O 1
ATOM 689 N N . ALA A 1 86 ? -5.867 11.050 2.971 1.00 97.38 86 ALA A N 1
ATOM 690 C CA . ALA A 1 86 ? -6.060 9.769 3.641 1.00 97.38 86 ALA A CA 1
ATOM 691 C C . ALA A 1 86 ? -5.800 9.869 5.152 1.00 97.38 86 ALA A C 1
ATOM 693 O O . ALA A 1 86 ? -6.629 9.427 5.950 1.00 97.38 86 ALA A O 1
ATOM 694 N N . VAL A 1 87 ? -4.697 10.506 5.558 1.00 97.69 87 VAL A N 1
ATOM 695 C CA . VAL A 1 87 ? -4.359 10.718 6.975 1.00 97.69 87 VAL A CA 1
ATOM 696 C C . VAL A 1 87 ? -5.414 11.590 7.655 1.00 97.69 87 VAL A C 1
ATOM 698 O O . VAL A 1 87 ? -5.939 11.217 8.704 1.00 97.69 87 VAL A O 1
ATOM 701 N N . SER A 1 88 ? -5.787 12.713 7.039 1.00 97.00 88 SER A N 1
ATOM 702 C CA . SER A 1 88 ? -6.795 13.628 7.589 1.00 97.00 88 SER A CA 1
ATOM 703 C C . SER A 1 88 ? -8.148 12.940 7.746 1.00 97.00 88 SER A C 1
ATOM 705 O O . SER A 1 88 ? -8.764 13.017 8.809 1.00 97.00 88 SER A O 1
ATOM 707 N N . MET A 1 89 ? -8.591 12.210 6.719 1.00 95.62 89 MET A N 1
ATOM 708 C CA . MET A 1 89 ? -9.834 11.445 6.764 1.00 95.62 89 MET A CA 1
ATOM 709 C C . MET A 1 89 ? -9.799 10.358 7.830 1.00 95.62 89 MET A C 1
ATOM 711 O O . MET A 1 89 ? -10.790 10.185 8.532 1.00 95.62 89 MET A O 1
ATOM 715 N N . THR A 1 90 ? -8.673 9.668 8.000 1.00 95.69 90 THR A N 1
ATOM 716 C CA . THR A 1 90 ? -8.517 8.648 9.045 1.00 95.69 90 THR A CA 1
ATOM 717 C C . THR A 1 90 ? -8.655 9.266 10.435 1.00 95.69 90 THR A C 1
ATOM 719 O O . THR A 1 90 ? -9.423 8.768 11.256 1.00 95.69 90 THR A O 1
ATOM 722 N N . ILE A 1 91 ? -7.994 10.401 10.688 1.00 95.06 91 ILE A N 1
ATOM 723 C CA . ILE A 1 91 ? -8.089 11.113 11.970 1.00 95.06 91 ILE A CA 1
ATOM 724 C C . ILE A 1 91 ? -9.525 11.590 12.226 1.00 95.06 91 ILE A C 1
ATOM 726 O O . ILE A 1 91 ? -10.048 11.409 13.327 1.00 95.06 91 ILE A O 1
ATOM 730 N N . ILE A 1 92 ? -10.177 12.194 11.227 1.00 93.12 92 ILE A N 1
ATOM 731 C CA . ILE A 1 92 ? -11.558 12.685 11.348 1.00 93.12 92 ILE A CA 1
ATOM 732 C C . ILE A 1 92 ? -12.517 11.526 11.621 1.00 93.12 92 ILE A C 1
ATOM 734 O O . ILE A 1 92 ? -13.364 11.630 12.508 1.00 93.12 92 ILE A O 1
ATOM 738 N N . GLN A 1 93 ? -12.38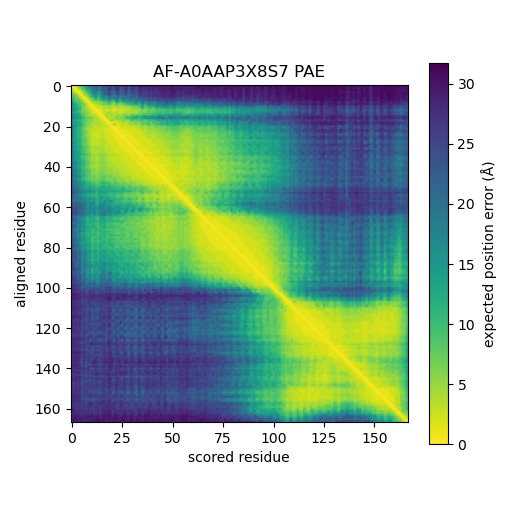1 10.421 10.889 1.00 91.12 93 GLN A N 1
ATOM 739 C CA . GLN A 1 93 ? -13.230 9.248 11.062 1.00 91.12 93 GLN A CA 1
ATOM 740 C C . GLN A 1 93 ? -13.032 8.603 12.430 1.00 91.12 93 GLN A C 1
ATOM 742 O O . GLN A 1 93 ? -14.026 8.288 13.080 1.00 91.12 93 GLN A O 1
ATOM 747 N N . ASN A 1 94 ? -11.790 8.480 12.908 1.00 91.44 94 ASN A N 1
ATOM 748 C CA . ASN A 1 94 ? -11.532 7.930 14.235 1.00 91.44 94 ASN A CA 1
ATOM 749 C C . ASN A 1 94 ? -12.135 8.815 15.331 1.00 91.44 94 ASN A C 1
ATOM 751 O O . ASN A 1 94 ? -12.911 8.339 16.148 1.00 91.44 94 ASN A O 1
ATOM 755 N N . ARG A 1 95 ? -11.907 10.135 15.272 1.00 87.94 95 ARG A N 1
ATOM 756 C CA . ARG A 1 95 ? -12.514 11.083 16.225 1.00 87.94 95 ARG A CA 1
ATOM 757 C C . ARG A 1 95 ? -14.039 11.065 16.188 1.00 87.94 95 ARG A C 1
ATOM 759 O O . ARG A 1 95 ? -14.685 11.212 17.222 1.00 87.94 95 ARG A O 1
ATOM 766 N N . ARG A 1 96 ? -14.633 10.937 14.998 1.00 86.00 96 ARG A N 1
ATOM 767 C CA . ARG A 1 96 ? -16.088 10.832 14.846 1.00 86.00 96 ARG A CA 1
ATOM 768 C C . ARG A 1 96 ? -16.605 9.530 15.452 1.00 86.00 96 ARG A C 1
ATOM 770 O O . ARG A 1 96 ? -17.639 9.565 16.109 1.00 86.00 96 ARG A O 1
ATOM 777 N N . ARG A 1 97 ? -15.898 8.416 15.247 1.00 81.38 97 ARG A N 1
ATOM 778 C CA . ARG A 1 97 ? -16.221 7.121 15.852 1.00 81.38 97 ARG A CA 1
ATOM 779 C C . ARG A 1 97 ? -16.183 7.207 17.373 1.00 81.38 97 ARG A C 1
ATOM 781 O O . ARG A 1 97 ? -17.167 6.822 17.991 1.00 81.38 97 ARG A O 1
ATOM 788 N N . ASP A 1 98 ? -15.115 7.760 17.942 1.00 79.12 98 ASP A N 1
ATOM 789 C CA . ASP A 1 98 ? -14.955 7.895 19.394 1.00 79.12 98 ASP A CA 1
ATOM 790 C C . ASP A 1 98 ? -16.103 8.719 19.990 1.00 79.12 98 ASP A C 1
ATOM 792 O O . ASP A 1 98 ? -16.779 8.274 20.911 1.00 79.12 98 ASP A O 1
ATOM 796 N N . ARG A 1 99 ? -16.424 9.871 19.383 1.00 73.56 99 ARG A N 1
ATOM 797 C CA . ARG A 1 99 ? -17.549 10.714 19.822 1.00 73.56 99 ARG A CA 1
ATOM 798 C C . ARG A 1 99 ? -18.906 10.026 19.708 1.00 73.56 99 ARG A C 1
ATOM 800 O O . ARG A 1 99 ? -19.745 10.221 20.577 1.00 73.56 99 ARG A O 1
ATOM 807 N N . LEU A 1 100 ? -19.153 9.270 18.638 1.00 72.00 100 LEU A N 1
ATOM 808 C CA . LEU A 1 100 ? -20.416 8.546 18.473 1.00 72.00 100 LEU A CA 1
ATOM 809 C C . LEU A 1 100 ? -20.536 7.398 19.480 1.00 72.00 100 LEU A C 1
ATOM 811 O O . LEU A 1 100 ? -21.600 7.236 20.063 1.00 72.00 100 LEU A O 1
ATOM 815 N N . ALA A 1 101 ? -19.453 6.656 19.720 1.00 65.19 101 ALA A N 1
ATOM 816 C CA . ALA A 1 101 ? -19.414 5.593 20.720 1.00 65.19 101 ALA A CA 1
ATOM 817 C C . ALA A 1 101 ? -19.581 6.131 22.153 1.00 65.19 101 ALA A C 1
ATOM 819 O O . ALA A 1 101 ? -20.196 5.473 22.984 1.00 65.19 101 ALA A O 1
ATOM 820 N N . GLU A 1 102 ? -19.064 7.330 22.435 1.00 60.94 102 GLU A N 1
ATOM 821 C CA . GLU A 1 102 ? -19.148 7.970 23.752 1.00 60.94 102 GLU A CA 1
ATOM 822 C C . GLU A 1 102 ? -20.500 8.664 23.999 1.00 60.94 102 GLU A C 1
ATOM 824 O O . GLU A 1 102 ? -21.029 8.606 25.106 1.00 60.94 102 GLU A O 1
ATOM 829 N N . GLN A 1 103 ? -21.095 9.299 22.980 1.00 60.22 103 GLN A N 1
ATOM 830 C CA . GLN A 1 103 ? -22.406 9.959 23.100 1.00 60.22 103 GLN A CA 1
ATOM 831 C C . GLN A 1 103 ? -23.577 8.976 23.050 1.00 60.22 103 GLN A C 1
ATOM 833 O O . GLN A 1 103 ? -24.618 9.230 23.653 1.00 60.22 103 GLN A O 1
ATOM 838 N N . TRP A 1 104 ? -23.408 7.870 22.329 1.00 59.66 104 TRP A N 1
ATOM 839 C CA . TRP A 1 104 ? -24.398 6.810 22.195 1.00 59.66 104 TRP A CA 1
ATOM 840 C C . TRP A 1 104 ? -23.726 5.477 22.499 1.00 59.66 104 TRP A C 1
ATOM 842 O O . TRP A 1 104 ? -23.497 4.687 21.578 1.00 59.66 104 TRP A O 1
ATOM 852 N N . PRO A 1 105 ? -23.375 5.210 23.770 1.00 59.94 105 PRO A N 1
ATOM 853 C CA . PRO A 1 105 ? -22.949 3.874 24.122 1.00 59.94 105 PRO A CA 1
ATOM 854 C C . PRO A 1 105 ? -24.104 2.939 23.748 1.00 59.94 105 PRO A C 1
ATOM 856 O O . PRO A 1 105 ? -25.234 3.101 24.206 1.00 59.94 105 PRO A O 1
ATOM 859 N N . THR A 1 106 ? -23.835 1.981 22.859 1.00 62.22 106 THR A N 1
ATOM 860 C CA . THR A 1 106 ? -24.819 0.988 22.391 1.00 62.22 106 THR A CA 1
ATOM 861 C C . THR A 1 106 ? -25.373 0.140 23.547 1.00 62.22 106 THR A C 1
ATOM 863 O O . THR A 1 106 ? -26.323 -0.614 23.378 1.00 62.22 106 THR A O 1
ATOM 866 N N . PHE A 1 107 ? -24.776 0.263 24.733 1.00 62.78 107 PHE A N 1
ATOM 867 C CA . PHE A 1 107 ? -25.154 -0.379 25.979 1.00 62.78 107 PHE A CA 1
ATOM 868 C C . PHE A 1 107 ? -25.280 0.675 27.089 1.00 62.78 107 PHE A C 1
ATOM 870 O O . PHE A 1 107 ? -24.568 1.678 27.110 1.00 62.78 107 PHE A O 1
ATOM 877 N N . ASN A 1 108 ? -26.156 0.447 28.065 1.00 72.25 108 ASN A N 1
ATOM 878 C CA . ASN A 1 108 ? -26.249 1.319 29.231 1.00 72.25 108 ASN A CA 1
ATOM 879 C C . ASN A 1 108 ? -25.056 1.044 30.179 1.00 72.25 108 ASN A C 1
ATOM 881 O O . ASN A 1 108 ? -24.964 -0.062 30.720 1.00 72.25 108 ASN A O 1
ATOM 885 N N . PRO A 1 109 ? -24.153 2.014 30.441 1.00 73.81 109 PRO A N 1
ATOM 886 C CA . PRO A 1 109 ? -22.952 1.783 31.252 1.00 73.81 109 PRO A CA 1
ATOM 887 C C . PRO A 1 109 ? -23.269 1.395 32.705 1.00 73.81 109 PRO A C 1
ATOM 889 O O . PRO A 1 109 ? -22.506 0.663 33.336 1.00 73.81 109 PRO A O 1
ATOM 892 N N . ILE A 1 110 ? -24.416 1.834 33.242 1.00 73.75 110 ILE A N 1
ATOM 893 C CA . ILE A 1 110 ? -24.884 1.425 34.574 1.00 73.75 110 ILE A CA 1
ATOM 894 C C . ILE A 1 110 ? -25.261 -0.058 34.560 1.00 73.75 110 ILE A C 1
ATOM 896 O O . ILE A 1 110 ? -24.905 -0.795 35.480 1.00 73.75 110 ILE A O 1
ATOM 900 N N . ASN A 1 111 ? -25.955 -0.509 33.514 1.00 81.50 111 ASN A N 1
ATOM 901 C CA . ASN A 1 111 ? -26.341 -1.910 33.381 1.00 81.50 111 ASN A CA 1
ATOM 902 C C . ASN A 1 111 ? -25.133 -2.797 33.093 1.00 81.50 111 ASN A C 1
ATOM 904 O O . ASN A 1 111 ? -25.069 -3.895 33.632 1.00 81.50 111 ASN A O 1
ATOM 908 N N . GLN A 1 112 ? -24.134 -2.317 32.349 1.00 81.75 112 GLN A N 1
ATOM 909 C CA . GLN A 1 112 ? -22.910 -3.081 32.117 1.00 81.75 112 GLN A CA 1
ATOM 910 C C . GLN A 1 112 ? -22.152 -3.375 33.416 1.00 81.75 112 GLN A C 1
ATOM 912 O O . GLN A 1 112 ? -21.843 -4.534 33.667 1.00 81.75 112 GLN A O 1
ATOM 917 N N . ARG A 1 113 ? -21.947 -2.383 34.294 1.00 85.69 113 ARG A N 1
ATOM 918 C CA . ARG A 1 113 ? -21.318 -2.619 35.611 1.00 85.69 113 ARG A CA 1
ATOM 919 C C . ARG A 1 113 ? -22.125 -3.578 36.489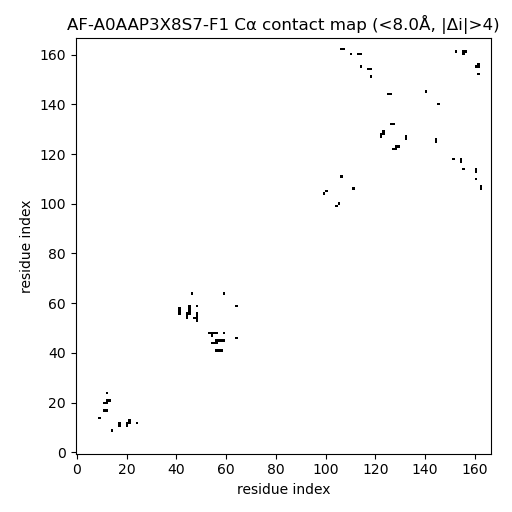 1.00 85.69 113 ARG A C 1
ATOM 921 O O . ARG A 1 113 ? -21.572 -4.369 37.251 1.00 85.69 113 ARG A O 1
ATOM 928 N N . LYS A 1 114 ? -23.457 -3.529 36.392 1.00 87.00 114 LYS A N 1
ATOM 929 C CA . LYS A 1 114 ? -24.327 -4.483 37.094 1.00 87.00 114 LYS A CA 1
ATOM 930 C C . LYS A 1 114 ? -24.200 -5.893 36.512 1.00 87.00 114 LYS A C 1
ATOM 932 O O . LYS A 1 114 ? -24.166 -6.846 37.279 1.00 87.00 114 LYS A O 1
ATOM 937 N N . ARG A 1 115 ? -24.096 -6.033 35.188 1.00 87.31 115 ARG A N 1
ATOM 938 C CA . ARG A 1 115 ? -23.879 -7.323 34.514 1.00 87.31 115 ARG A CA 1
ATOM 939 C C . ARG A 1 115 ? -22.521 -7.910 34.868 1.00 87.31 115 ARG A C 1
ATOM 941 O O . ARG A 1 115 ? -22.456 -9.091 35.175 1.00 87.31 115 ARG A O 1
ATOM 948 N N . GLU A 1 116 ? -21.482 -7.083 34.877 1.00 90.25 116 GLU A N 1
ATOM 949 C CA . GLU A 1 116 ? -20.122 -7.457 35.265 1.00 90.25 116 GLU A CA 1
ATOM 950 C C . GLU A 1 116 ? -20.079 -7.939 36.715 1.00 90.25 116 GLU A C 1
ATOM 952 O O . GLU A 1 116 ? -19.682 -9.067 36.963 1.00 90.25 116 GLU A O 1
ATOM 957 N N . SER A 1 117 ? -20.618 -7.168 37.666 1.00 91.12 117 SER A N 1
ATOM 958 C CA . SER A 1 117 ? -20.639 -7.591 39.078 1.00 91.12 117 SER A CA 1
ATOM 959 C C . SER A 1 117 ? -21.487 -8.843 39.337 1.00 91.12 117 SER A C 1
ATOM 961 O O . SER A 1 117 ? -21.152 -9.648 40.204 1.00 91.12 117 SER A O 1
ATOM 963 N N . ARG A 1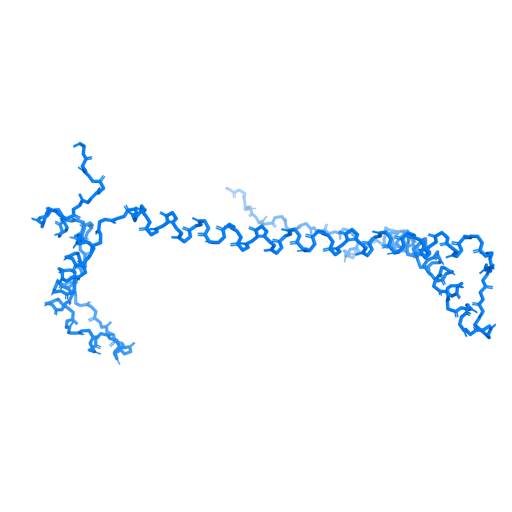 118 ? -22.586 -9.041 38.596 1.00 91.31 118 ARG A N 1
ATOM 964 C CA . ARG A 1 118 ? -23.415 -10.254 38.692 1.00 91.31 118 ARG A CA 1
ATOM 965 C C . ARG A 1 118 ? -22.734 -11.475 38.096 1.00 91.31 118 ARG A C 1
ATOM 967 O O . ARG A 1 118 ? -22.773 -12.531 38.720 1.00 91.31 118 ARG A O 1
ATOM 974 N N . LEU A 1 119 ? -22.132 -11.321 36.921 1.00 92.25 119 LEU A N 1
ATOM 975 C CA . LEU A 1 119 ? -21.366 -12.381 36.285 1.00 92.25 119 LEU A CA 1
ATOM 976 C C . LEU A 1 119 ? -20.174 -12.755 37.162 1.00 92.25 119 LEU A C 1
ATOM 978 O O . LEU A 1 119 ? -19.981 -13.930 37.424 1.00 92.25 119 LEU A O 1
ATOM 982 N N . GLU A 1 120 ? -19.445 -11.773 37.686 1.00 93.25 120 GLU A N 1
ATOM 983 C CA . GLU A 1 120 ? -18.288 -12.022 38.542 1.00 93.25 120 GLU A CA 1
ATOM 984 C C . GLU A 1 120 ? -18.674 -12.784 39.805 1.00 93.25 120 GLU A C 1
ATOM 986 O O . GLU A 1 120 ? -18.013 -13.753 40.170 1.00 93.25 120 GLU A O 1
ATOM 991 N N . LYS A 1 121 ? -19.795 -12.418 40.436 1.00 94.00 121 LYS A N 1
ATOM 992 C CA . LYS A 1 121 ? -20.316 -13.174 41.575 1.00 94.00 121 LYS A CA 1
ATOM 993 C C . LYS A 1 121 ? -20.662 -14.616 41.191 1.00 94.00 121 LYS A C 1
ATOM 995 O O . LYS A 1 121 ? -20.240 -15.537 41.875 1.00 94.00 121 LYS A O 1
ATOM 1000 N N . PHE A 1 122 ? -21.391 -14.813 40.093 1.00 93.94 122 PHE A N 1
ATOM 1001 C CA . PHE A 1 122 ? -21.762 -16.143 39.603 1.00 93.94 122 PHE A CA 1
ATOM 1002 C C . PHE A 1 122 ? -20.534 -17.010 39.276 1.00 93.94 122 PHE A C 1
ATOM 1004 O O . PHE A 1 122 ? -20.476 -18.177 39.660 1.00 93.94 122 PHE A O 1
ATOM 1011 N N . MET A 1 123 ? -19.530 -16.430 38.614 1.00 92.06 123 MET A N 1
ATOM 1012 C CA . MET A 1 123 ? -18.280 -17.113 38.280 1.00 92.06 123 MET A CA 1
ATOM 1013 C C . MET A 1 123 ? -17.449 -17.400 39.532 1.00 92.06 123 MET A C 1
ATOM 1015 O O . MET A 1 123 ? -16.870 -18.475 39.627 1.00 92.06 123 MET A O 1
ATOM 1019 N N . THR A 1 124 ? -17.432 -16.489 40.509 1.00 93.88 124 THR A N 1
ATOM 1020 C CA . THR A 1 124 ? -16.746 -16.687 41.794 1.00 93.88 124 THR A CA 1
ATOM 1021 C C . THR A 1 124 ? -17.368 -17.819 42.597 1.00 93.88 124 THR A C 1
ATOM 1023 O O . THR A 1 124 ? -16.656 -18.697 43.078 1.00 93.88 124 THR A O 1
ATOM 1026 N N . ASP A 1 125 ? -18.698 -17.837 42.688 1.00 91.94 125 ASP A N 1
ATOM 1027 C CA . ASP A 1 125 ? -19.438 -18.861 43.425 1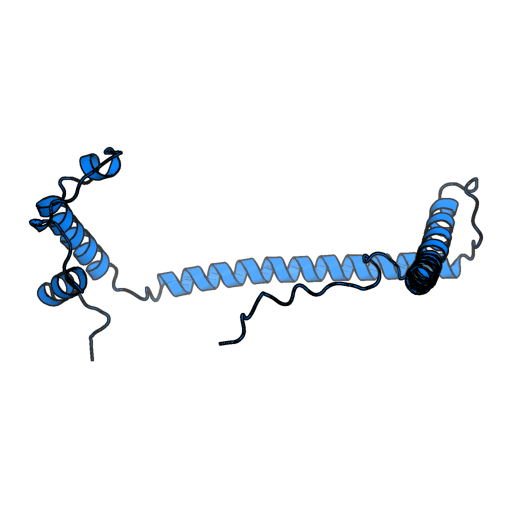.00 91.94 125 ASP A CA 1
ATOM 1028 C C . ASP A 1 125 ? -19.233 -20.261 42.810 1.00 91.94 125 ASP A C 1
ATOM 1030 O O . ASP A 1 125 ? -19.231 -21.256 43.534 1.00 91.94 125 ASP A O 1
ATOM 1034 N N . ARG A 1 126 ? -19.041 -20.352 41.484 1.00 90.81 126 ARG A N 1
ATOM 1035 C CA . ARG A 1 126 ? -18.917 -21.633 40.768 1.00 90.81 126 ARG A CA 1
ATOM 1036 C C . ARG A 1 126 ? -17.479 -22.099 40.544 1.00 90.81 126 ARG A C 1
ATOM 1038 O O . ARG A 1 126 ? -17.217 -23.292 40.667 1.00 90.81 126 ARG A O 1
ATOM 1045 N N . PHE A 1 127 ? -16.569 -21.192 40.203 1.00 91.62 127 PHE A N 1
ATOM 1046 C CA . PHE A 1 127 ? -15.216 -21.509 39.727 1.00 91.62 127 PHE A CA 1
ATOM 1047 C C . PHE A 1 127 ? -14.097 -20.970 40.633 1.00 91.62 127 PHE A C 1
ATOM 1049 O O . PHE A 1 127 ? -12.923 -21.187 40.336 1.00 91.62 127 PHE A O 1
ATOM 1056 N N . GLY A 1 128 ? -14.437 -20.292 41.734 1.00 90.19 128 GLY A N 1
ATOM 1057 C CA . GLY A 1 128 ? -13.471 -19.626 42.610 1.00 90.19 128 GLY A CA 1
ATOM 1058 C C . GLY A 1 128 ? -13.165 -18.197 42.168 1.00 90.19 128 GLY A C 1
ATOM 1059 O O . GLY A 1 128 ? -13.642 -17.734 41.135 1.00 90.19 128 GLY A O 1
ATOM 1060 N N . ASP A 1 129 ? -12.394 -17.478 42.971 1.00 92.88 129 ASP A N 1
ATOM 1061 C CA . ASP A 1 129 ? -12.064 -16.064 42.790 1.00 92.88 129 ASP A CA 1
ATOM 1062 C C . ASP A 1 129 ? -11.263 -15.772 41.511 1.00 92.88 129 ASP A C 1
ATOM 1064 O O . ASP A 1 129 ? -10.589 -16.636 40.951 1.00 92.88 129 ASP A O 1
ATOM 1068 N N . GLU A 1 130 ? -11.335 -14.527 41.041 1.00 92.12 130 GLU A N 1
ATOM 1069 C CA . GLU A 1 130 ? -10.650 -14.067 39.828 1.00 92.12 130 GLU A CA 1
ATOM 1070 C C . GLU A 1 130 ? -9.144 -14.357 39.851 1.00 92.12 130 GLU A C 1
ATOM 1072 O O . GLU A 1 130 ? -8.615 -14.916 38.890 1.00 92.12 130 GLU A O 1
ATOM 1077 N N . GLU A 1 131 ? -8.474 -14.074 40.972 1.00 92.25 131 GLU A N 1
ATOM 1078 C CA . GLU A 1 131 ? -7.033 -14.294 41.120 1.00 92.25 131 GLU A CA 1
ATOM 1079 C C . GLU A 1 131 ? -6.676 -15.779 40.966 1.00 92.25 131 GLU A C 1
ATOM 1081 O O . GLU A 1 131 ? -5.719 -16.117 40.264 1.00 92.25 131 GLU A O 1
ATOM 1086 N N . PHE A 1 132 ? -7.461 -16.689 41.547 1.00 92.94 132 PHE A N 1
ATOM 1087 C CA . PHE A 1 132 ? -7.293 -18.124 41.323 1.00 92.94 132 PHE A CA 1
ATOM 1088 C C . PHE A 1 132 ? -7.479 -18.504 39.846 1.00 92.94 132 PHE A C 1
ATOM 1090 O O . PHE A 1 132 ? -6.622 -19.185 39.274 1.00 92.94 132 PHE A O 1
ATOM 1097 N N . ARG A 1 133 ? -8.559 -18.040 39.203 1.00 89.75 133 ARG A N 1
ATOM 1098 C CA . ARG A 1 133 ? -8.883 -18.389 37.807 1.00 89.75 133 ARG A CA 1
ATOM 1099 C C . ARG A 1 133 ? -7.812 -17.917 36.820 1.00 89.75 133 ARG A C 1
ATOM 1101 O O . ARG A 1 133 ? -7.517 -18.631 35.865 1.00 89.75 133 ARG A O 1
ATOM 1108 N N . GLU A 1 134 ? -7.212 -16.751 37.049 1.00 92.50 134 GLU A N 1
ATOM 1109 C CA . GLU A 1 134 ? -6.173 -16.194 36.173 1.00 92.50 134 GLU A CA 1
ATOM 1110 C C . GLU A 1 134 ? -4.793 -16.849 36.356 1.00 92.50 134 GLU A C 1
ATOM 1112 O O . GLU A 1 134 ? -3.986 -16.868 35.423 1.00 92.50 134 GLU A O 1
ATOM 1117 N N . ASN A 1 135 ? -4.511 -17.415 37.534 1.00 93.62 135 ASN A N 1
ATOM 1118 C CA . ASN A 1 135 ? -3.192 -17.967 37.867 1.00 93.62 135 ASN A CA 1
ATOM 1119 C C . ASN A 1 135 ? -3.076 -19.493 37.698 1.00 93.62 135 ASN A C 1
ATOM 1121 O O . ASN A 1 135 ? -1.969 -20.046 37.753 1.00 93.62 135 ASN A O 1
ATOM 1125 N N . VAL A 1 136 ? -4.184 -20.199 37.467 1.00 90.06 136 VAL A N 1
ATOM 1126 C CA . VAL A 1 136 ? -4.195 -21.656 37.285 1.00 90.06 136 VAL A CA 1
ATOM 1127 C C . VAL A 1 136 ? -3.963 -22.034 35.819 1.00 90.06 136 VAL A C 1
ATOM 1129 O O . VAL A 1 136 ? -4.686 -21.629 34.917 1.00 90.06 136 VAL A O 1
ATOM 1132 N N . LYS A 1 137 ? -2.949 -22.874 35.569 1.00 88.88 137 LYS A N 1
ATOM 1133 C CA . LYS A 1 137 ? -2.615 -23.359 34.213 1.00 88.88 137 LYS A CA 1
ATOM 1134 C C . LYS A 1 137 ? -3.491 -24.516 33.733 1.00 88.88 137 LYS A C 1
ATOM 1136 O O . LYS A 1 137 ? -3.642 -24.695 32.529 1.00 88.88 137 LYS A O 1
ATOM 1141 N N . TYR A 1 138 ? -3.999 -25.322 34.662 1.00 88.44 138 TYR A N 1
ATOM 1142 C CA . TYR A 1 138 ? -4.822 -26.495 34.380 1.00 88.44 138 TYR A CA 1
ATOM 1143 C C . TYR A 1 138 ? -5.954 -26.561 35.399 1.00 88.44 138 TYR A C 1
ATOM 1145 O O . TYR A 1 138 ? -5.693 -26.690 36.594 1.00 88.44 138 TYR A O 1
ATOM 1153 N N . TYR A 1 139 ? -7.187 -26.464 34.911 1.00 84.56 139 TYR A N 1
ATOM 1154 C CA . TYR A 1 139 ? -8.409 -26.555 35.698 1.00 84.56 139 TYR A CA 1
ATOM 1155 C C . TYR A 1 139 ? -9.308 -27.617 35.065 1.00 84.56 139 TYR A C 1
ATOM 1157 O O . TYR A 1 139 ? -9.589 -27.556 33.867 1.00 84.56 139 TYR A O 1
ATOM 1165 N N . GLU A 1 140 ? -9.705 -28.613 35.851 1.00 87.06 140 GLU A N 1
ATOM 1166 C CA . GLU A 1 140 ? -10.655 -29.641 35.435 1.00 87.06 140 GLU A CA 1
ATOM 1167 C C . GLU A 1 140 ? -12.033 -29.246 35.960 1.00 87.06 140 GLU A C 1
ATOM 1169 O O . GLU A 1 140 ? -12.214 -29.072 37.162 1.00 87.06 140 GLU A O 1
ATOM 1174 N N . VAL A 1 141 ? -12.978 -29.036 35.043 1.00 87.00 141 VAL A N 1
ATOM 1175 C CA . VAL A 1 141 ? -14.342 -28.614 35.374 1.00 87.00 141 VAL A CA 1
ATOM 1176 C C . VAL A 1 141 ? -15.145 -29.855 35.734 1.00 87.00 141 VAL A C 1
ATOM 1178 O O . VAL A 1 141 ? -15.292 -30.755 34.902 1.00 87.00 141 VAL A O 1
ATOM 1181 N N . GLU A 1 142 ? -15.683 -29.909 36.950 1.00 89.19 142 GLU A N 1
ATOM 1182 C CA . GLU A 1 142 ? -16.579 -30.999 37.329 1.00 89.19 142 GLU A CA 1
ATOM 1183 C C . GLU A 1 142 ? -17.876 -30.931 36.500 1.00 89.19 142 GLU A C 1
ATOM 1185 O O . GLU A 1 142 ? -18.335 -29.836 36.163 1.00 89.19 142 GLU A O 1
ATOM 1190 N N . PRO A 1 143 ? -18.523 -32.068 36.177 1.00 87.62 143 PRO A N 1
ATOM 1191 C CA . PRO A 1 143 ? -19.758 -32.068 35.387 1.00 87.62 143 PRO A CA 1
ATOM 1192 C C . PRO A 1 143 ? -20.867 -31.173 35.963 1.00 87.62 143 PRO A C 1
ATOM 1194 O O . PRO A 1 143 ? -21.655 -30.610 35.209 1.00 87.62 143 PRO A O 1
ATOM 1197 N N . GLU A 1 144 ? -20.902 -31.019 37.288 1.00 85.81 144 GLU A N 1
ATOM 1198 C CA . GLU A 1 144 ? -21.859 -30.189 38.031 1.00 85.81 144 GLU A CA 1
ATOM 1199 C C . GLU A 1 144 ? -21.579 -28.681 37.904 1.00 85.81 144 GLU A C 1
ATOM 1201 O O . GLU A 1 144 ? -22.474 -27.863 38.101 1.00 85.81 144 GLU A O 1
ATOM 1206 N N . GLN A 1 145 ? -20.348 -28.303 37.546 1.00 86.56 145 GLN A N 1
ATOM 1207 C CA . GLN A 1 145 ? -19.918 -26.917 37.339 1.00 86.56 145 GLN A CA 1
ATOM 1208 C C . GLN A 1 145 ? -20.045 -26.474 35.875 1.00 86.56 145 GLN A C 1
ATOM 1210 O O . GLN A 1 145 ? -19.712 -25.334 35.542 1.00 86.56 145 GLN A O 1
ATOM 1215 N N . ASN A 1 146 ? -20.495 -27.354 34.979 1.00 89.06 146 ASN A N 1
ATOM 1216 C CA . ASN A 1 146 ? -20.641 -27.011 33.573 1.00 89.06 146 ASN A CA 1
ATOM 1217 C C . ASN A 1 146 ? -21.751 -25.965 33.374 1.00 89.06 146 ASN A C 1
ATOM 1219 O O . ASN A 1 146 ? -22.761 -25.975 34.077 1.00 89.06 146 ASN A O 1
ATOM 1223 N N . LEU A 1 147 ? -21.551 -25.052 32.425 1.00 88.94 147 LEU A N 1
ATOM 1224 C CA . LEU A 1 147 ? -22.539 -24.022 32.110 1.00 88.94 147 LEU A CA 1
ATOM 1225 C C . LEU A 1 147 ? -23.662 -24.620 31.259 1.00 88.94 147 LEU A C 1
ATOM 1227 O O . LEU A 1 147 ? -23.386 -25.306 30.271 1.00 88.94 147 LEU A O 1
ATOM 1231 N N . ASP A 1 148 ? -24.912 -24.337 31.617 1.00 88.88 148 ASP A N 1
ATOM 1232 C CA . ASP A 1 148 ? -26.063 -24.727 30.801 1.00 88.88 148 ASP A CA 1
ATOM 1233 C C . ASP A 1 148 ? -26.234 -23.781 29.596 1.00 88.88 148 ASP A C 1
ATOM 1235 O O . ASP A 1 148 ? -25.690 -22.670 29.539 1.00 88.88 148 ASP A O 1
ATOM 1239 N N . THR A 1 149 ? -27.002 -24.227 28.603 1.00 86.88 149 THR A N 1
ATOM 1240 C CA . THR A 1 149 ? -27.336 -23.426 27.423 1.00 86.88 149 THR A CA 1
ATOM 1241 C C . THR A 1 149 ? -28.068 -22.160 27.868 1.00 86.88 149 THR A C 1
ATOM 1243 O O . THR A 1 149 ? -29.037 -22.228 28.615 1.00 86.88 149 THR A O 1
ATOM 1246 N N . ASP A 1 150 ? -27.587 -20.997 27.425 1.00 88.06 150 ASP A N 1
ATOM 1247 C CA . ASP A 1 150 ? -28.149 -19.678 27.747 1.00 88.06 150 ASP A CA 1
ATOM 1248 C C . ASP A 1 150 ? -28.174 -19.303 29.245 1.00 88.06 150 ASP A C 1
ATOM 1250 O O . ASP A 1 150 ? -28.782 -18.299 29.623 1.00 88.06 150 ASP A O 1
ATOM 1254 N N . GLU A 1 151 ? -27.442 -20.014 30.112 1.00 88.00 151 GLU A N 1
ATOM 1255 C CA . GLU A 1 151 ? -27.436 -19.769 31.566 1.00 88.00 151 GLU A CA 1
ATOM 1256 C C . GLU A 1 151 ? -27.044 -18.322 31.924 1.00 88.00 151 GLU A C 1
ATOM 1258 O O . GLU A 1 151 ? -27.658 -17.678 32.777 1.00 88.00 151 GLU A O 1
ATOM 1263 N N . ILE A 1 152 ? -26.079 -17.751 31.198 1.00 88.00 152 ILE A N 1
ATOM 1264 C CA . ILE A 1 152 ? -25.658 -16.351 31.368 1.00 88.00 152 ILE A CA 1
ATOM 1265 C C . ILE A 1 152 ? -26.753 -15.369 30.909 1.00 88.00 152 ILE A C 1
ATOM 1267 O O . ILE A 1 152 ? -26.901 -14.292 31.488 1.00 88.00 152 ILE A O 1
ATOM 1271 N N . HIS A 1 153 ? -27.533 -15.709 29.877 1.00 86.12 153 HIS A N 1
ATOM 1272 C CA . HIS A 1 153 ? -28.665 -14.877 29.450 1.00 86.12 153 HIS A CA 1
ATOM 1273 C C . HIS A 1 153 ? -29.779 -14.902 30.497 1.00 86.12 153 HIS A C 1
ATOM 1275 O O . HIS A 1 153 ? -30.278 -13.840 30.871 1.00 86.12 153 HIS A O 1
ATOM 1281 N N . HIS A 1 154 ? -30.103 -16.075 31.044 1.00 88.75 154 HIS A N 1
ATOM 1282 C CA . HIS A 1 154 ? -31.062 -16.203 32.140 1.00 88.75 154 HIS A CA 1
ATOM 1283 C C . HIS A 1 154 ? -30.631 -15.424 33.389 1.00 88.75 154 HIS A C 1
ATOM 1285 O O . HIS A 1 154 ? -31.448 -14.708 33.968 1.00 88.75 154 HIS A O 1
ATOM 1291 N N . LEU A 1 155 ? -29.339 -15.453 33.736 1.00 89.12 155 LEU A N 1
ATOM 1292 C CA . LEU A 1 155 ? -28.774 -14.649 34.826 1.00 89.12 155 LEU A CA 1
ATOM 1293 C C . LEU A 1 155 ? -29.033 -13.142 34.637 1.00 89.12 155 LEU A C 1
ATOM 1295 O O . LEU A 1 155 ? -29.337 -12.423 35.593 1.00 89.12 155 LEU A O 1
ATOM 1299 N N . TYR A 1 156 ? -28.919 -12.636 33.405 1.00 87.88 156 TYR A N 1
ATOM 1300 C CA . TYR A 1 156 ? -29.200 -11.229 33.107 1.00 87.88 156 TYR A CA 1
ATOM 1301 C C . TYR A 1 156 ? -30.699 -10.914 33.056 1.00 87.88 156 TYR A C 1
ATOM 1303 O O . TYR A 1 156 ? -31.091 -9.830 33.495 1.00 87.88 156 TYR A O 1
ATOM 1311 N N . GLN A 1 157 ? -31.535 -11.843 32.587 1.00 86.50 157 GLN A N 1
ATOM 1312 C CA . GLN A 1 157 ? -32.995 -11.705 32.584 1.00 86.50 157 GLN A CA 1
ATOM 1313 C C . GLN A 1 157 ? -33.566 -11.647 34.005 1.00 86.50 157 GLN A C 1
ATOM 1315 O O . GLN A 1 157 ? -34.353 -10.749 34.303 1.00 86.50 157 GLN A O 1
ATOM 1320 N N . GLU A 1 158 ? -33.124 -12.530 34.906 1.00 86.06 158 GLU A N 1
ATOM 1321 C CA . GLU A 1 158 ? -33.560 -12.550 36.311 1.00 86.06 158 GLU A CA 1
ATOM 1322 C C . GLU A 1 158 ? -33.249 -11.221 37.018 1.00 86.06 158 GLU A C 1
ATOM 1324 O O . GLU A 1 158 ? -34.035 -10.710 37.817 1.00 86.06 158 GLU A O 1
ATOM 1329 N N . ALA A 1 159 ? -32.114 -10.609 36.674 1.00 81.69 159 ALA A N 1
ATOM 1330 C CA . ALA A 1 159 ? -31.703 -9.317 37.206 1.00 81.69 159 ALA A CA 1
ATOM 1331 C C . ALA A 1 159 ? -32.322 -8.106 36.474 1.00 81.69 159 ALA A C 1
ATOM 1333 O O . ALA A 1 159 ? -32.027 -6.967 36.849 1.00 81.69 159 ALA A O 1
ATOM 1334 N N . ASN A 1 160 ? -33.160 -8.327 35.452 1.00 81.06 160 ASN A N 1
ATOM 1335 C CA . ASN A 1 160 ? -33.727 -7.300 34.572 1.00 81.06 160 ASN A CA 1
ATOM 1336 C C . ASN A 1 160 ? -32.647 -6.388 33.940 1.00 81.06 160 ASN A C 1
ATOM 1338 O O . ASN A 1 160 ? -32.780 -5.163 33.878 1.00 81.06 160 ASN A O 1
ATOM 1342 N N . LEU A 1 161 ? -31.526 -6.995 33.534 1.00 80.75 161 LEU A N 1
ATOM 1343 C CA . LEU A 1 161 ? -30.349 -6.339 32.944 1.00 80.75 161 LEU A CA 1
ATOM 1344 C C . LEU A 1 161 ? -30.218 -6.585 31.435 1.00 80.75 161 LEU A C 1
ATOM 1346 O O . LEU A 1 161 ? -29.193 -6.241 30.841 1.00 80.75 161 LEU A O 1
ATOM 1350 N N . ASP A 1 162 ? -31.231 -7.191 30.822 1.00 72.75 162 ASP A N 1
ATOM 1351 C CA . ASP A 1 162 ? -31.249 -7.481 29.397 1.00 72.75 162 ASP A CA 1
ATOM 1352 C C . ASP A 1 162 ? -31.724 -6.253 28.605 1.00 72.75 162 ASP A C 1
ATOM 1354 O O . ASP A 1 162 ? -32.914 -5.961 28.489 1.00 72.75 162 ASP A O 1
ATOM 1358 N N . ASP A 1 163 ? -30.767 -5.473 28.104 1.00 66.19 163 ASP A N 1
ATOM 1359 C CA . ASP A 1 163 ? -31.044 -4.272 27.312 1.00 66.19 163 ASP A CA 1
ATOM 1360 C C . ASP A 1 163 ? -31.399 -4.587 25.846 1.00 66.19 163 ASP A C 1
ATOM 1362 O O . ASP A 1 163 ? -31.807 -3.680 25.122 1.00 66.19 163 ASP A O 1
ATOM 1366 N N . LEU A 1 164 ? -31.267 -5.847 25.409 1.00 59.41 164 LEU A N 1
ATOM 1367 C CA . LEU A 1 164 ? -31.559 -6.283 24.037 1.00 59.41 164 LEU A CA 1
ATOM 1368 C C . LEU A 1 164 ? -33.017 -6.734 23.841 1.00 59.41 164 LEU A C 1
ATOM 1370 O O . LEU A 1 164 ? -33.467 -6.809 22.703 1.00 59.41 164 LEU A O 1
ATOM 1374 N N . ASN A 1 165 ? -33.755 -6.980 24.930 1.00 53.44 165 ASN A N 1
ATOM 1375 C CA . ASN A 1 165 ? -35.128 -7.507 24.923 1.00 53.44 165 ASN A CA 1
ATOM 1376 C C . ASN A 1 165 ? -36.198 -6.486 25.365 1.00 53.44 165 ASN A C 1
ATOM 1378 O O . ASN A 1 165 ? -37.292 -6.865 25.782 1.00 53.44 165 ASN A O 1
ATOM 1382 N N . LYS A 1 166 ? -35.904 -5.182 25.296 1.00 49.41 166 LYS A N 1
ATOM 1383 C CA . LYS A 1 166 ? -36.917 -4.136 25.511 1.00 49.41 166 LYS A CA 1
ATOM 1384 C C . LYS A 1 166 ? -37.691 -3.895 24.214 1.00 49.41 166 LYS A C 1
ATOM 1386 O O . LYS A 1 166 ? -37.263 -3.085 23.394 1.00 49.41 166 LYS A O 1
ATOM 1391 N N . GLU A 1 167 ? -38.792 -4.624 24.042 1.00 36.75 167 GLU A N 1
ATOM 1392 C CA . GLU A 1 167 ? -39.919 -4.177 23.206 1.00 36.75 167 GLU A CA 1
ATOM 1393 C C . GLU A 1 167 ? -40.592 -2.933 23.807 1.00 36.75 167 GLU A C 1
ATOM 1395 O O . GLU A 1 167 ? -40.710 -2.855 25.055 1.00 36.75 167 GLU A O 1
#

Solvent-accessible surface area (backbone atoms only — not comparable to full-atom values): 10084 Å² total; per-residue (Å²): 132,84,82,81,68,80,83,70,86,76,57,64,70,79,48,90,85,42,59,70,59,33,54,53,52,52,50,52,50,51,53,53,47,47,68,49,50,52,58,52,51,48,54,51,29,30,59,47,25,75,82,40,75,85,47,79,52,91,55,80,62,66,68,64,55,49,51,53,52,50,51,50,50,53,51,51,50,51,50,50,52,52,48,52,50,52,53,52,50,50,54,52,50,52,55,51,48,52,50,48,50,69,75,52,52,95,58,59,69,70,46,48,56,51,50,49,55,50,50,50,49,53,45,32,77,66,68,44,49,70,70,59,60,75,70,55,92,77,82,85,81,52,85,89,65,57,84,58,88,64,46,71,57,52,58,31,50,78,68,72,55,54,80,88,74,74,126

Organism: Pediococcus acidilactici (NCBI:txid1254)

Radius of gyration: 34.26 Å; Cα contacts (8 Å, |Δi|>4): 51; chains: 1; bounding box: 70×60×70 Å

pLDDT: mean 84.32, std 12.83, range [36.75, 98.19]

Mean predicted aligned error: 15.09 Å